Protein AF-N1VJL1-F1 (afdb_monomer)

Structure (mmCIF, N/CA/C/O backbone):
data_AF-N1VJL1-F1
#
_entry.id   AF-N1VJL1-F1
#
loop_
_atom_site.group_PDB
_atom_site.id
_atom_site.type_symbol
_atom_site.label_atom_id
_atom_site.label_alt_id
_atom_site.label_comp_id
_atom_site.label_asym_id
_atom_site.label_entity_id
_atom_site.label_seq_id
_atom_site.pdbx_PDB_ins_code
_atom_site.Cartn_x
_atom_site.Cartn_y
_atom_site.Cartn_z
_atom_site.occupancy
_atom_site.B_iso_or_equiv
_atom_site.auth_seq_id
_atom_site.auth_comp_id
_atom_site.auth_asym_id
_atom_site.auth_atom_id
_atom_site.pdbx_PDB_model_num
ATOM 1 N N . MET A 1 1 ? 39.786 -42.642 -15.271 1.00 43.53 1 MET A N 1
ATOM 2 C CA . MET A 1 1 ? 38.989 -41.736 -16.122 1.00 43.53 1 MET A CA 1
ATOM 3 C C . MET A 1 1 ? 38.146 -40.887 -15.188 1.00 43.53 1 MET A C 1
ATOM 5 O O . MET A 1 1 ? 37.324 -41.451 -14.484 1.00 43.53 1 MET A O 1
ATOM 9 N N . SER A 1 2 ? 38.426 -39.588 -15.074 1.00 49.88 2 SER A N 1
ATOM 10 C CA . SER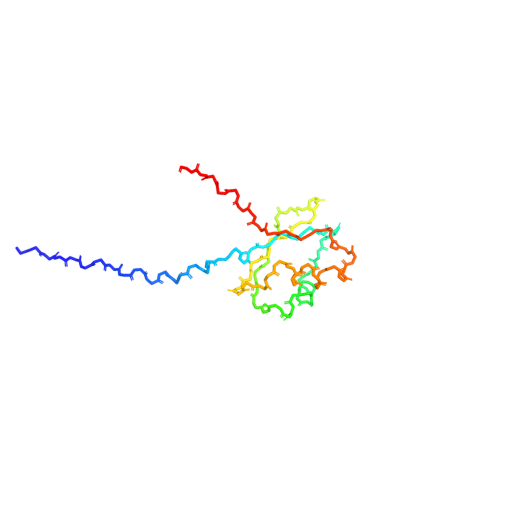 A 1 2 ? 37.714 -38.708 -14.137 1.00 49.88 2 SER A CA 1
ATOM 11 C C . SER A 1 2 ? 36.682 -37.893 -14.903 1.00 49.88 2 SER A C 1
ATOM 13 O O . SER A 1 2 ? 37.027 -36.944 -15.606 1.00 49.88 2 SER A O 1
ATOM 15 N N . GLU A 1 3 ? 35.417 -38.285 -14.787 1.00 53.72 3 GLU A N 1
ATOM 16 C CA . GLU A 1 3 ? 34.284 -37.550 -15.337 1.00 53.72 3 GLU A CA 1
ATOM 17 C C . GLU A 1 3 ? 34.108 -36.234 -14.566 1.00 53.72 3 GLU A C 1
ATOM 19 O O . GLU A 1 3 ? 33.613 -36.193 -13.438 1.00 53.72 3 GLU A O 1
ATOM 24 N N . ARG A 1 4 ? 34.554 -35.126 -15.167 1.00 54.94 4 ARG A N 1
ATOM 25 C CA . ARG A 1 4 ? 34.292 -33.775 -14.660 1.00 54.94 4 ARG A CA 1
ATOM 26 C C . ARG A 1 4 ? 32.818 -33.441 -14.899 1.00 54.94 4 ARG A C 1
ATOM 28 O O . ARG A 1 4 ? 32.442 -33.053 -16.004 1.00 54.94 4 ARG A O 1
ATOM 35 N N . LYS A 1 5 ? 31.983 -33.565 -13.864 1.00 56.72 5 LYS A N 1
ATOM 36 C CA . LYS A 1 5 ? 30.635 -32.980 -13.861 1.00 56.72 5 LYS A CA 1
ATOM 37 C C . LYS A 1 5 ? 30.762 -31.459 -13.996 1.00 56.72 5 LYS A C 1
ATOM 39 O O . LYS A 1 5 ? 31.358 -30.804 -13.144 1.00 56.72 5 LYS A O 1
ATOM 44 N N . LYS A 1 6 ? 30.237 -30.911 -15.096 1.00 61.19 6 LYS A N 1
ATOM 45 C CA . LYS A 1 6 ? 30.113 -29.463 -15.312 1.00 61.19 6 LYS A CA 1
ATOM 46 C C . LYS A 1 6 ? 29.238 -28.865 -14.197 1.00 61.19 6 LYS A C 1
ATOM 48 O O . LYS A 1 6 ? 28.236 -29.490 -13.844 1.00 61.19 6 LYS A O 1
ATOM 53 N N . PRO A 1 7 ? 29.569 -27.685 -13.650 1.00 55.91 7 PRO A N 1
ATOM 54 C CA . PRO A 1 7 ? 28.672 -26.999 -12.735 1.00 55.91 7 PRO A CA 1
ATOM 55 C C . PRO A 1 7 ? 27.394 -26.623 -13.489 1.00 55.91 7 PRO A C 1
ATOM 57 O O . PRO A 1 7 ? 27.440 -26.058 -14.582 1.00 55.91 7 PRO A O 1
ATOM 60 N N . ILE A 1 8 ? 26.255 -26.996 -12.914 1.00 59.62 8 ILE A N 1
ATOM 61 C CA . ILE A 1 8 ? 24.931 -26.652 -13.419 1.00 59.62 8 ILE A CA 1
ATOM 62 C C . ILE A 1 8 ? 24.804 -25.141 -13.235 1.00 59.62 8 ILE A C 1
ATOM 64 O O . ILE A 1 8 ? 24.831 -24.644 -12.109 1.00 59.62 8 ILE A O 1
ATOM 68 N N . GLN A 1 9 ? 24.741 -24.407 -14.344 1.00 49.03 9 GLN A N 1
ATOM 69 C CA . GLN A 1 9 ? 24.462 -22.979 -14.343 1.00 49.03 9 GLN A CA 1
ATOM 70 C C . GLN A 1 9 ? 23.052 -22.815 -13.769 1.00 49.03 9 GLN A C 1
ATOM 72 O O . GLN A 1 9 ? 22.061 -23.178 -14.400 1.00 49.03 9 GLN A O 1
ATOM 77 N N . SER A 1 10 ? 22.969 -22.390 -12.512 1.00 48.25 10 SER A N 1
ATOM 78 C CA . SER A 1 10 ? 21.693 -22.165 -11.851 1.00 48.25 10 SER A CA 1
ATOM 79 C C . SER A 1 10 ? 21.034 -20.968 -12.535 1.00 48.25 10 SER A C 1
ATOM 81 O O . SER A 1 10 ? 21.487 -19.838 -12.361 1.00 48.25 10 SER A O 1
ATOM 83 N N . ASN A 1 11 ? 19.995 -21.216 -13.339 1.00 46.31 11 ASN A N 1
ATOM 84 C CA . ASN A 1 11 ? 19.108 -20.200 -13.918 1.00 46.31 11 ASN A CA 1
ATOM 85 C C . ASN A 1 11 ? 18.244 -19.566 -12.814 1.00 46.31 11 ASN A C 1
ATOM 87 O O . ASN A 1 11 ? 17.016 -19.583 -12.877 1.00 46.31 11 ASN A O 1
ATOM 91 N N . ILE A 1 12 ? 18.873 -19.043 -11.763 1.00 57.38 12 ILE A N 1
ATOM 92 C CA . ILE A 1 12 ? 18.183 -18.189 -10.806 1.00 57.38 12 ILE A CA 1
ATOM 93 C C . ILE A 1 12 ? 18.015 -16.863 -11.544 1.00 57.38 12 ILE A C 1
ATOM 95 O O . ILE A 1 12 ? 19.032 -16.238 -11.861 1.00 57.38 12 ILE A O 1
ATOM 99 N N . PRO A 1 13 ? 16.782 -16.442 -11.885 1.00 54.00 13 PRO A N 1
ATOM 100 C CA . PRO A 1 13 ? 16.593 -15.142 -12.498 1.00 54.00 13 PRO A CA 1
ATOM 101 C C . PRO A 1 13 ? 17.228 -14.094 -11.576 1.00 54.00 13 PRO A C 1
ATOM 103 O O . PRO A 1 13 ? 17.068 -14.195 -10.352 1.00 54.00 13 PRO A O 1
ATOM 106 N N . PRO A 1 14 ? 17.993 -13.135 -12.125 1.00 47.06 14 PRO A N 1
ATOM 107 C CA . PRO A 1 14 ? 18.593 -12.086 -11.321 1.00 47.06 14 PRO A CA 1
ATOM 108 C C . PRO A 1 14 ? 17.474 -11.421 -10.523 1.00 47.06 14 PRO A C 1
ATOM 110 O O . PRO A 1 14 ? 16.500 -10.933 -11.097 1.00 47.06 14 PRO A O 1
ATOM 113 N N . LYS A 1 15 ? 17.579 -11.467 -9.189 1.00 50.38 15 LYS A N 1
ATOM 114 C CA . LYS A 1 15 ? 16.709 -10.666 -8.328 1.00 50.38 15 LYS A CA 1
ATOM 115 C C . LYS A 1 15 ? 16.834 -9.218 -8.812 1.00 50.38 15 LYS A C 1
ATOM 117 O O . LYS A 1 15 ? 17.974 -8.770 -8.971 1.00 50.38 15 LYS A O 1
ATOM 122 N N . PRO A 1 16 ? 15.722 -8.512 -9.075 1.00 47.75 16 PRO A N 1
ATOM 123 C CA . PRO A 1 16 ? 15.789 -7.106 -9.428 1.00 47.75 16 PRO A CA 1
ATOM 124 C C . PRO A 1 16 ? 16.619 -6.381 -8.368 1.00 47.75 16 PRO A C 1
ATOM 126 O O . PRO A 1 16 ? 16.401 -6.544 -7.167 1.00 47.75 16 PRO A O 1
ATOM 129 N N . ILE A 1 17 ? 17.630 -5.646 -8.823 1.00 46.19 17 ILE A N 1
ATOM 130 C CA . ILE A 1 17 ? 18.483 -4.811 -7.982 1.00 46.19 17 ILE A CA 1
ATOM 131 C C . ILE A 1 17 ? 17.662 -3.554 -7.691 1.00 46.19 17 ILE A C 1
ATOM 133 O O . ILE A 1 17 ? 17.745 -2.553 -8.392 1.00 46.19 17 ILE A O 1
ATOM 137 N N . GLY A 1 18 ? 16.767 -3.674 -6.722 1.00 52.22 18 GLY A N 1
ATOM 138 C CA . GLY A 1 18 ? 15.813 -2.654 -6.316 1.00 52.22 18 GLY A CA 1
ATOM 139 C C . GLY A 1 18 ? 14.843 -3.304 -5.347 1.00 52.22 18 GLY A C 1
ATOM 140 O O . GLY A 1 18 ? 14.241 -4.326 -5.672 1.00 52.22 18 GLY A O 1
ATOM 141 N N . ASN A 1 19 ? 14.734 -2.768 -4.134 1.00 67.44 19 ASN A N 1
ATOM 142 C CA . ASN A 1 19 ? 13.796 -3.292 -3.150 1.00 67.44 19 ASN A CA 1
ATOM 143 C C . ASN A 1 19 ? 12.379 -2.906 -3.597 1.00 67.44 19 ASN A C 1
ATOM 145 O O . ASN A 1 19 ? 11.823 -1.934 -3.102 1.00 67.44 19 ASN A O 1
ATOM 149 N N . SER A 1 20 ? 11.782 -3.680 -4.509 1.00 84.56 20 SER A N 1
ATOM 150 C CA . SER A 1 20 ? 10.368 -3.575 -4.913 1.00 84.56 20 SER A CA 1
ATOM 151 C C . SER A 1 20 ? 9.414 -4.030 -3.801 1.00 84.56 20 SER A C 1
ATOM 153 O O . SER A 1 20 ? 8.292 -4.459 -4.057 1.00 84.56 20 SER A O 1
ATOM 155 N N . GLU A 1 21 ? 9.886 -3.992 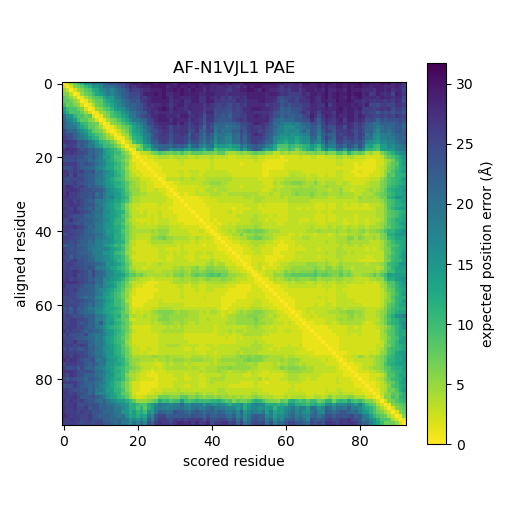-2.559 1.00 89.62 21 GLU A N 1
ATOM 156 C CA . GLU A 1 21 ? 9.192 -4.384 -1.351 1.00 89.62 21 GLU A CA 1
ATOM 157 C C . GLU A 1 21 ? 8.891 -3.117 -0.551 1.00 89.62 21 GLU A C 1
ATOM 159 O O . GLU A 1 21 ? 9.792 -2.346 -0.221 1.00 89.62 21 GLU A O 1
ATOM 164 N N . TYR A 1 22 ? 7.627 -2.927 -0.207 1.00 91.38 22 TYR A N 1
ATOM 165 C CA . TYR A 1 22 ? 7.127 -1.757 0.498 1.00 91.38 22 TYR A CA 1
ATOM 166 C C . TYR A 1 22 ? 6.286 -2.196 1.682 1.00 91.38 22 TYR A C 1
ATOM 168 O O . TYR A 1 22 ? 5.592 -3.207 1.606 1.00 91.38 22 TYR A O 1
ATOM 176 N N . ILE A 1 23 ? 6.334 -1.430 2.764 1.00 92.88 23 ILE A N 1
ATOM 177 C CA . ILE A 1 23 ? 5.452 -1.602 3.910 1.00 92.88 23 ILE A CA 1
ATOM 178 C C . ILE A 1 23 ? 4.415 -0.488 3.885 1.00 92.88 23 ILE A C 1
ATOM 180 O O . ILE A 1 23 ? 4.760 0.690 3.794 1.00 92.88 23 ILE A O 1
ATOM 184 N N . VAL A 1 24 ? 3.146 -0.872 3.972 1.00 93.94 24 VAL A N 1
ATOM 185 C CA . VAL A 1 24 ? 2.014 0.047 4.041 1.00 93.94 24 VAL A CA 1
ATOM 186 C C . VAL A 1 24 ? 1.249 -0.208 5.326 1.00 93.94 24 VAL A C 1
ATOM 188 O O . VAL A 1 24 ? 0.696 -1.290 5.517 1.00 93.94 24 VAL A O 1
ATOM 191 N N . GLY A 1 25 ? 1.230 0.786 6.208 1.00 94.06 25 GLY A N 1
ATOM 192 C CA . GLY A 1 25 ? 0.401 0.772 7.407 1.00 94.06 25 GLY A CA 1
ATOM 193 C C . GLY A 1 25 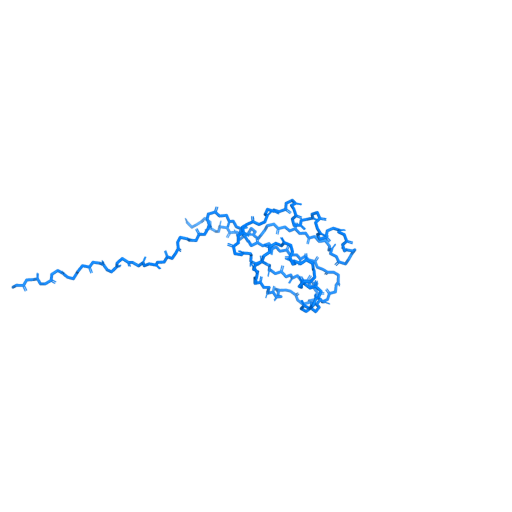? -0.976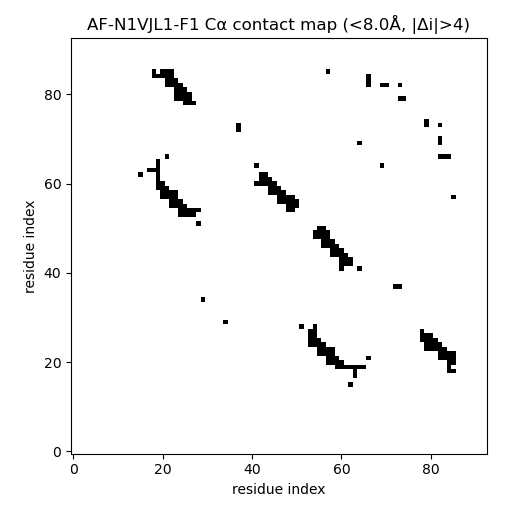 1.350 7.117 1.00 94.06 25 GLY A C 1
ATOM 194 O O . GLY A 1 25 ? -1.080 2.411 6.499 1.00 94.06 25 GLY A O 1
ATOM 195 N N . THR A 1 26 ? -2.025 0.689 7.591 1.00 94.38 26 THR A N 1
ATOM 196 C CA . THR A 1 26 ? -3.420 1.105 7.418 1.00 94.38 26 THR A CA 1
ATOM 197 C C . THR A 1 26 ? -4.119 1.224 8.773 1.00 94.38 26 THR A C 1
ATOM 199 O O . THR A 1 26 ? -3.707 0.620 9.762 1.00 94.38 26 THR A O 1
ATOM 202 N N . GLU A 1 27 ? -5.162 2.051 8.856 1.00 91.69 27 GLU A N 1
ATOM 203 C CA . GLU A 1 27 ? -5.949 2.217 10.088 1.00 91.69 27 GLU A CA 1
ATOM 204 C C . GLU A 1 27 ? -6.816 0.990 10.397 1.00 91.69 27 GLU A C 1
ATOM 206 O O . GLU A 1 27 ? -7.077 0.684 11.560 1.00 91.69 27 GLU A O 1
ATOM 211 N N . LYS A 1 28 ? -7.232 0.266 9.354 1.00 91.62 28 LYS A N 1
ATOM 212 C CA . LYS A 1 28 ? -8.047 -0.948 9.440 1.00 91.62 28 LYS A CA 1
ATOM 213 C C . LYS A 1 28 ? -7.564 -2.012 8.458 1.00 91.62 28 LYS A C 1
ATOM 215 O O . LYS A 1 28 ? -6.807 -1.721 7.533 1.00 91.62 28 LYS A O 1
ATOM 220 N N . GLU A 1 29 ? -8.011 -3.249 8.648 1.00 92.00 29 GLU A N 1
ATOM 221 C CA . GLU A 1 29 ? -7.760 -4.320 7.684 1.00 92.00 29 GLU A CA 1
ATOM 222 C C . GLU A 1 29 ? -8.524 -4.037 6.379 1.00 92.00 29 GLU A C 1
ATOM 224 O O . GLU A 1 29 ? -9.686 -3.627 6.402 1.00 92.00 29 GLU A O 1
ATOM 229 N N . PHE A 1 30 ? -7.858 -4.212 5.241 1.00 89.75 30 PHE A N 1
ATOM 230 C CA . PHE A 1 30 ? -8.428 -3.996 3.920 1.00 89.75 30 PHE A CA 1
ATOM 231 C C . PHE A 1 30 ? -8.672 -5.333 3.243 1.00 89.75 30 PHE A C 1
ATOM 233 O O . PHE A 1 30 ? -7.846 -6.245 3.302 1.00 89.75 30 PHE A O 1
ATOM 240 N N . ASN A 1 31 ? -9.783 -5.401 2.520 1.00 90.62 31 ASN A N 1
ATOM 241 C CA . ASN A 1 31 ? -10.082 -6.536 1.666 1.00 90.62 31 ASN A CA 1
ATOM 242 C C . ASN A 1 31 ? -9.198 -6.521 0.415 1.00 90.62 31 ASN A C 1
ATOM 244 O O . ASN A 1 31 ? -8.645 -5.492 0.019 1.00 90.62 31 ASN A O 1
ATOM 248 N N . ASN 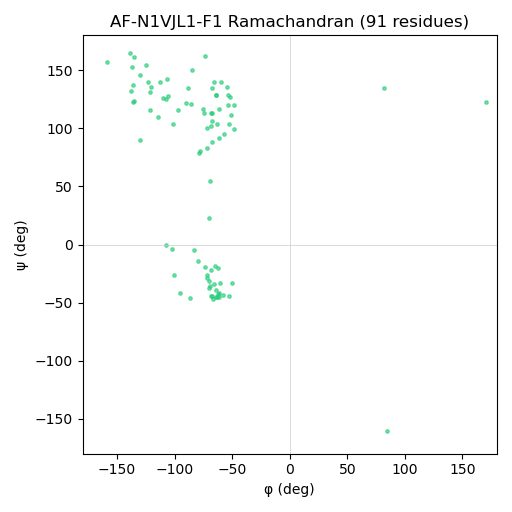A 1 32 ? -9.109 -7.675 -0.243 1.00 88.06 32 ASN A N 1
ATOM 249 C CA . ASN A 1 32 ? -8.313 -7.826 -1.459 1.00 88.06 32 ASN A CA 1
ATOM 250 C C . ASN A 1 32 ? -8.795 -6.902 -2.595 1.00 88.06 32 ASN A C 1
ATOM 252 O O . ASN A 1 32 ? -7.975 -6.378 -3.345 1.00 88.06 32 ASN A O 1
ATOM 256 N N . ASP A 1 33 ? -10.102 -6.635 -2.678 1.00 91.06 33 ASP A N 1
ATOM 257 C CA . ASP A 1 33 ? -10.683 -5.718 -3.666 1.00 91.06 33 ASP A CA 1
ATOM 258 C C . ASP A 1 33 ? -10.161 -4.284 -3.511 1.00 91.06 33 ASP A C 1
ATOM 260 O O . ASP A 1 33 ? -9.803 -3.647 -4.500 1.00 91.06 33 ASP A O 1
ATOM 264 N N . VAL A 1 34 ? -10.031 -3.803 -2.268 1.00 91.12 34 VAL A N 1
ATOM 265 C CA . VAL A 1 34 ? -9.500 -2.460 -1.973 1.00 91.12 34 VAL A CA 1
ATOM 266 C C . VAL A 1 34 ? -8.048 -2.364 -2.431 1.00 91.12 34 VAL A C 1
ATOM 268 O O . VAL A 1 34 ? -7.667 -1.410 -3.102 1.00 91.12 34 VAL A O 1
ATOM 271 N N . TRP A 1 35 ? -7.237 -3.381 -2.132 1.00 92.00 35 TRP A N 1
ATOM 272 C CA . TRP A 1 35 ? -5.851 -3.429 -2.599 1.00 92.00 35 TRP A CA 1
ATOM 273 C C . TRP A 1 35 ? -5.743 -3.507 -4.117 1.00 92.00 35 TRP A C 1
ATOM 275 O O . TRP A 1 35 ? -4.886 -2.848 -4.700 1.00 92.00 35 TRP A O 1
ATOM 285 N N . THR A 1 36 ? -6.628 -4.270 -4.755 1.00 91.06 36 THR A N 1
ATOM 286 C CA . THR A 1 36 ? -6.675 -4.388 -6.214 1.00 91.06 36 THR A CA 1
ATOM 287 C C . THR A 1 36 ? -6.979 -3.039 -6.854 1.00 91.06 36 THR A C 1
ATOM 289 O O . THR A 1 36 ? -6.323 -2.663 -7.822 1.00 91.06 36 THR A O 1
ATOM 292 N N . GLU A 1 37 ? -7.918 -2.276 -6.294 1.00 91.62 37 GLU A N 1
ATOM 293 C CA . GLU A 1 37 ? -8.241 -0.937 -6.784 1.00 91.62 37 GLU A CA 1
ATOM 294 C C . GLU A 1 37 ? -7.096 0.056 -6.559 1.00 91.62 37 GLU A C 1
ATOM 296 O O . GLU A 1 37 ? -6.731 0.774 -7.489 1.00 91.62 37 GLU A O 1
ATOM 301 N N . LEU A 1 38 ? -6.480 0.053 -5.373 1.00 91.19 38 LEU A N 1
ATOM 302 C CA . LEU A 1 38 ? -5.368 0.947 -5.039 1.00 91.19 38 LEU A CA 1
ATOM 303 C C . LEU A 1 38 ? -4.107 0.670 -5.867 1.00 91.19 38 LEU A C 1
ATOM 305 O O . LEU A 1 38 ? -3.347 1.589 -6.164 1.00 91.19 38 LEU A O 1
ATOM 309 N N . LEU A 1 39 ? -3.858 -0.595 -6.220 1.00 91.25 39 LEU A N 1
ATOM 310 C CA . LEU A 1 39 ? -2.598 -1.024 -6.831 1.00 91.25 39 LEU A CA 1
ATOM 311 C C . LEU A 1 39 ? -2.701 -1.374 -8.320 1.00 91.25 39 LEU A C 1
ATOM 313 O O . LEU A 1 39 ? -1.681 -1.684 -8.940 1.00 91.25 39 LEU A O 1
ATOM 317 N N . ARG A 1 40 ? -3.894 -1.274 -8.927 1.00 89.69 40 ARG A N 1
ATOM 318 C CA . ARG A 1 40 ? -4.142 -1.588 -10.351 1.00 89.69 40 ARG A CA 1
ATOM 319 C C . ARG A 1 40 ? -3.159 -0.923 -11.318 1.00 89.69 40 ARG A C 1
ATOM 321 O O . ARG A 1 40 ? -2.838 -1.500 -12.353 1.00 89.69 40 ARG A O 1
ATOM 328 N N . SER A 1 41 ? -2.691 0.282 -10.989 1.00 88.69 41 SER A N 1
ATOM 329 C CA . SER A 1 41 ? -1.830 1.108 -11.844 1.00 88.69 41 SER A CA 1
ATOM 330 C C . SER A 1 41 ? -0.356 0.685 -11.821 1.00 88.69 41 SER A C 1
ATOM 332 O O . SER A 1 41 ? 0.411 1.116 -12.678 1.00 88.69 41 SER A O 1
ATOM 334 N N . PHE A 1 42 ? 0.052 -0.152 -10.862 1.00 87.31 42 PHE A N 1
ATOM 335 C CA . PHE A 1 42 ? 1.453 -0.524 -10.629 1.00 87.31 42 PHE A CA 1
ATOM 336 C C . PHE A 1 42 ? 1.827 -1.910 -11.175 1.00 87.31 42 PHE A C 1
ATOM 338 O O . PHE A 1 42 ? 2.992 -2.300 -11.132 1.00 87.31 42 PHE A O 1
ATOM 345 N N . GLY A 1 43 ? 0.856 -2.651 -11.717 1.00 86.81 43 GLY A N 1
ATOM 346 C CA . GLY A 1 43 ? 1.076 -3.971 -12.302 1.00 86.81 43 GLY A CA 1
ATOM 347 C C . GLY A 1 43 ? 1.062 -5.111 -11.274 1.00 86.81 43 GLY A C 1
ATOM 348 O O . GLY A 1 43 ? 0.488 -4.968 -10.197 1.00 86.81 43 GLY A O 1
ATOM 349 N N . PRO A 1 44 ? 1.635 -6.285 -11.606 1.00 89.38 44 PRO A N 1
ATOM 350 C CA . PRO A 1 44 ? 1.577 -7.461 -10.743 1.00 89.38 44 PRO A CA 1
ATOM 351 C C . PRO A 1 44 ? 2.304 -7.253 -9.411 1.00 89.38 44 PRO A C 1
ATOM 353 O O . PRO A 1 44 ? 3.489 -6.903 -9.384 1.00 89.38 44 PRO A O 1
ATOM 356 N N . TYR A 1 45 ? 1.610 -7.558 -8.317 1.00 90.69 45 TYR A N 1
ATOM 357 C CA . TYR A 1 45 ? 2.132 -7.475 -6.958 1.00 90.69 45 TYR A CA 1
ATOM 358 C C . TYR A 1 45 ? 1.768 -8.716 -6.136 1.00 90.69 45 TYR A C 1
ATOM 360 O O . TYR A 1 45 ? 0.852 -9.470 -6.465 1.00 90.69 45 TYR A O 1
ATOM 368 N N . GLN A 1 46 ? 2.502 -8.920 -5.049 1.00 90.81 46 GLN A N 1
ATOM 369 C CA . GLN A 1 46 ? 2.160 -9.830 -3.965 1.00 90.81 46 GLN A CA 1
ATOM 370 C C . GLN A 1 46 ? 1.866 -9.009 -2.717 1.00 90.81 46 GLN A C 1
ATOM 372 O O . GLN A 1 46 ? 2.559 -8.031 -2.441 1.00 90.81 46 GLN A O 1
ATOM 377 N N . LEU A 1 47 ? 0.845 -9.412 -1.970 1.00 91.50 47 LEU A N 1
ATOM 378 C CA . LEU A 1 47 ? 0.410 -8.749 -0.750 1.00 91.50 47 LEU A CA 1
ATOM 379 C C . LEU A 1 47 ? 0.485 -9.738 0.413 1.00 91.50 47 LEU A C 1
ATOM 381 O O . LEU A 1 47 ? -0.031 -10.850 0.319 1.00 91.50 47 LEU A O 1
ATOM 385 N N . GLU A 1 48 ? 1.093 -9.318 1.515 1.00 91.12 48 GLU A N 1
ATOM 386 C CA . GLU A 1 48 ? 1.208 -10.109 2.738 1.00 91.12 48 GLU A CA 1
ATOM 387 C C . GLU A 1 48 ? 0.877 -9.235 3.949 1.00 91.12 48 GLU A C 1
ATOM 389 O O . GLU A 1 48 ? 1.507 -8.202 4.164 1.00 91.12 48 GLU A O 1
ATOM 394 N N . LEU A 1 49 ? -0.098 -9.644 4.762 1.00 91.38 49 LEU A N 1
ATOM 395 C CA . LEU A 1 49 ? -0.392 -8.987 6.036 1.00 91.38 49 LEU A CA 1
ATOM 396 C C . LEU A 1 49 ? 0.676 -9.378 7.068 1.00 91.38 49 LEU A C 1
ATOM 398 O O . LEU A 1 49 ? 0.782 -10.549 7.431 1.00 91.38 49 LEU A O 1
ATOM 402 N N . ILE A 1 50 ? 1.445 -8.404 7.557 1.00 90.19 50 ILE A N 1
ATOM 403 C CA . ILE A 1 50 ? 2.561 -8.631 8.491 1.00 90.19 50 ILE A CA 1
ATOM 404 C C . ILE A 1 50 ? 2.204 -8.332 9.953 1.00 90.19 50 ILE A C 1
ATOM 406 O O . ILE A 1 50 ? 2.788 -8.923 10.860 1.00 90.19 50 ILE A O 1
ATOM 410 N N . VAL A 1 51 ? 1.237 -7.444 10.209 1.00 88.31 51 VAL A N 1
ATOM 411 C CA . VAL A 1 51 ? 0.795 -7.064 11.563 1.00 88.31 51 VAL A CA 1
ATOM 412 C C . VAL A 1 51 ? -0.728 -6.978 11.585 1.00 88.31 51 VAL A C 1
ATOM 414 O O . VAL A 1 51 ? -1.298 -6.352 10.704 1.00 88.31 51 VAL A O 1
ATOM 417 N N . LYS A 1 52 ? -1.387 -7.583 12.587 1.00 86.19 52 LYS A N 1
ATOM 418 C CA . LYS A 1 52 ? -2.862 -7.584 12.717 1.00 86.19 52 LYS A CA 1
ATOM 419 C C . LYS A 1 52 ? -3.423 -6.486 13.625 1.00 86.19 52 LYS A C 1
ATOM 421 O O . LYS A 1 52 ? -4.424 -5.876 13.285 1.00 86.19 52 LYS A O 1
ATOM 426 N N . ASN A 1 53 ? -2.788 -6.217 14.771 1.00 84.12 53 ASN A N 1
ATOM 427 C CA . ASN A 1 53 ? -3.310 -5.235 15.740 1.00 84.12 53 ASN A CA 1
ATOM 428 C C . ASN A 1 53 ? -3.216 -3.782 15.250 1.00 84.12 53 ASN A C 1
ATOM 430 O O . ASN A 1 53 ? -4.033 -2.953 15.629 1.00 84.12 53 ASN A O 1
ATOM 434 N N . ASN A 1 54 ? -2.207 -3.477 14.438 1.00 87.62 54 ASN A N 1
ATOM 435 C CA . ASN A 1 54 ? -2.075 -2.225 13.705 1.00 87.62 54 ASN A CA 1
ATOM 436 C C . ASN A 1 54 ? -1.782 -2.629 12.258 1.00 87.62 54 ASN A C 1
ATOM 438 O O . ASN A 1 54 ? -0.617 -2.910 11.961 1.00 87.62 54 ASN A O 1
ATOM 442 N N . PRO A 1 55 ? -2.830 -2.816 11.437 1.00 91.62 55 PRO A N 1
ATOM 443 C CA . PRO A 1 55 ? -2.727 -3.454 10.137 1.00 91.62 55 PRO A CA 1
ATOM 444 C C . PRO A 1 55 ? -1.582 -2.885 9.308 1.00 91.62 55 PRO A C 1
ATOM 446 O O . PRO A 1 55 ? -1.517 -1.691 9.028 1.00 91.62 55 PRO A O 1
ATOM 449 N N . ALA A 1 56 ? -0.647 -3.754 8.948 1.00 93.56 56 ALA A N 1
ATOM 450 C CA . ALA A 1 56 ? 0.457 -3.399 8.078 1.00 93.56 56 ALA A CA 1
ATOM 451 C C . ALA A 1 56 ? 0.661 -4.506 7.058 1.00 93.56 56 ALA A C 1
ATOM 453 O O . ALA A 1 56 ? 0.623 -5.694 7.393 1.00 93.56 56 ALA A O 1
ATOM 454 N N . TYR A 1 57 ? 0.891 -4.102 5.819 1.00 93.12 57 TYR A N 1
ATOM 455 C CA . TYR A 1 57 ? 1.018 -4.988 4.681 1.00 93.12 57 TYR A CA 1
ATOM 456 C C . TYR A 1 57 ? 2.377 -4.802 4.047 1.00 93.12 57 TYR A C 1
ATOM 458 O O . TYR A 1 57 ? 2.824 -3.680 3.822 1.00 93.12 57 TYR A O 1
ATOM 466 N N . LYS A 1 58 ? 3.016 -5.916 3.722 1.00 92.31 58 LYS A N 1
ATOM 467 C CA . LYS A 1 58 ? 4.152 -5.946 2.822 1.00 92.31 58 LYS A CA 1
ATOM 468 C C . LYS A 1 58 ? 3.624 -6.139 1.408 1.00 92.31 58 LYS A C 1
ATOM 470 O O . LYS A 1 58 ? 2.946 -7.128 1.127 1.00 92.31 58 LYS A O 1
ATOM 475 N N . ILE A 1 59 ? 3.951 -5.203 0.531 1.00 92.44 59 ILE A N 1
ATOM 476 C CA . ILE A 1 59 ? 3.655 -5.275 -0.894 1.00 92.44 59 ILE A CA 1
ATOM 477 C C . ILE A 1 59 ? 4.962 -5.531 -1.628 1.00 92.44 59 ILE A C 1
ATOM 479 O O . ILE A 1 59 ? 5.914 -4.769 -1.479 1.00 92.44 59 ILE A O 1
ATOM 483 N N . THR A 1 60 ? 5.006 -6.586 -2.430 1.00 91.31 60 THR A N 1
ATOM 484 C CA . THR A 1 60 ? 6.146 -6.904 -3.291 1.00 91.31 60 THR A CA 1
ATOM 485 C C . THR A 1 60 ? 5.716 -6.780 -4.743 1.00 91.31 60 THR A C 1
ATOM 487 O O . THR A 1 60 ? 4.945 -7.603 -5.234 1.00 91.31 60 THR A O 1
ATOM 490 N N . PHE A 1 61 ? 6.204 -5.763 -5.443 1.00 90.38 61 PHE A N 1
ATOM 491 C CA . PHE A 1 61 ? 5.942 -5.582 -6.867 1.00 90.38 61 PHE A CA 1
ATOM 492 C C . PHE A 1 61 ? 6.920 -6.391 -7.713 1.00 90.38 61 PHE A C 1
ATOM 494 O O . PHE A 1 61 ? 8.067 -6.622 -7.327 1.00 90.38 61 PHE A O 1
ATOM 501 N N . LYS A 1 62 ? 6.466 -6.820 -8.894 1.00 87.19 62 LYS A N 1
ATOM 502 C CA . LYS A 1 62 ? 7.337 -7.475 -9.879 1.00 87.19 62 LYS A CA 1
ATOM 503 C C . LYS A 1 62 ? 8.339 -6.499 -10.504 1.00 87.19 62 LYS A C 1
ATOM 505 O O . LYS A 1 62 ? 9.466 -6.888 -10.794 1.00 87.19 62 LYS A O 1
ATOM 510 N N . GLU A 1 63 ? 7.905 -5.267 -10.734 1.00 85.81 63 GLU A N 1
ATOM 511 C CA . GLU A 1 63 ? 8.715 -4.156 -11.230 1.00 85.81 63 GLU A CA 1
ATOM 512 C C . GLU A 1 63 ? 8.621 -3.019 -10.219 1.00 85.81 63 GLU A C 1
ATOM 514 O O . GLU A 1 63 ? 7.550 -2.802 -9.658 1.00 85.81 63 GLU A O 1
ATOM 519 N N . ASP A 1 64 ? 9.727 -2.328 -9.948 1.00 86.56 64 ASP A N 1
ATOM 520 C CA . ASP A 1 64 ? 9.740 -1.290 -8.925 1.00 86.56 64 ASP A CA 1
ATOM 521 C C . ASP A 1 64 ? 8.895 -0.073 -9.351 1.00 86.56 64 ASP A C 1
ATOM 523 O O . ASP A 1 64 ? 9.283 0.637 -10.282 1.00 86.56 64 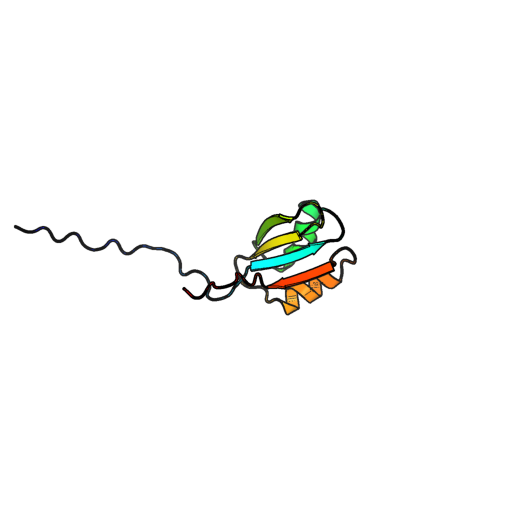ASP A O 1
ATOM 527 N N . PRO A 1 65 ? 7.764 0.221 -8.679 1.00 87.25 65 PRO A N 1
ATOM 528 C CA . PRO A 1 65 ? 6.964 1.396 -9.008 1.00 87.25 65 PRO A CA 1
ATOM 529 C C . PRO A 1 65 ? 7.624 2.70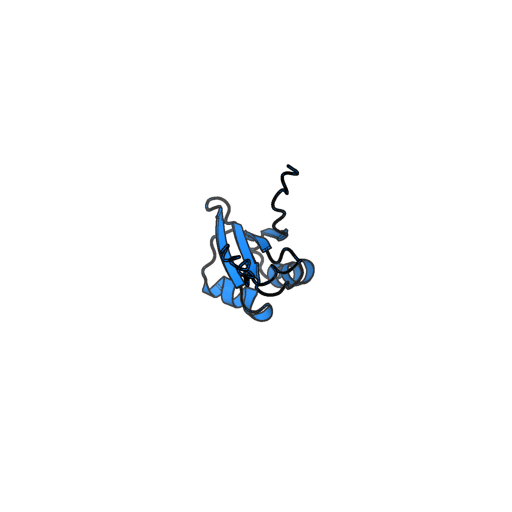2 -8.545 1.00 87.25 65 PRO A C 1
ATOM 531 O O . PRO A 1 65 ? 7.276 3.783 -9.028 1.00 87.25 65 PRO A O 1
ATOM 534 N N . GLY A 1 66 ? 8.565 2.609 -7.604 1.00 89.19 66 GLY A N 1
ATOM 535 C CA . GLY A 1 66 ? 9.157 3.728 -6.894 1.00 89.19 66 GLY A CA 1
ATOM 536 C C . GLY A 1 66 ? 8.291 4.206 -5.724 1.00 89.19 66 GLY A C 1
ATOM 537 O O . GLY A 1 66 ? 7.086 4.439 -5.853 1.00 89.19 66 GLY A O 1
ATOM 538 N N . LEU A 1 67 ? 8.942 4.429 -4.580 1.00 89.44 67 LEU A N 1
ATOM 539 C CA . LEU A 1 67 ? 8.304 4.843 -3.32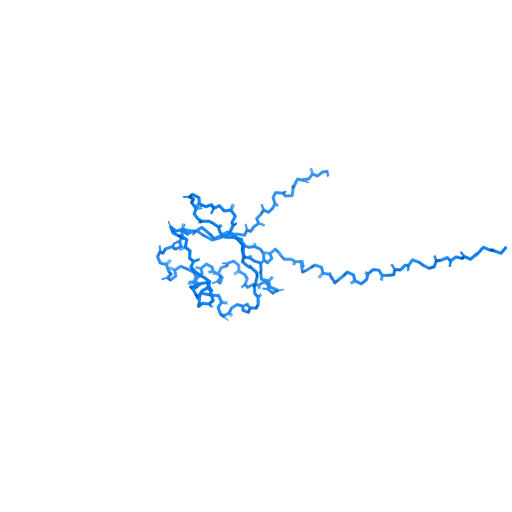6 1.00 89.44 67 LEU A CA 1
ATOM 540 C C . LEU A 1 67 ? 7.416 6.084 -3.471 1.00 89.44 67 LEU A C 1
ATOM 542 O O . LEU A 1 67 ? 6.315 6.125 -2.932 1.00 89.44 67 LEU A O 1
ATOM 546 N N . GLU A 1 68 ? 7.897 7.105 -4.177 1.00 90.44 68 GLU A N 1
ATOM 547 C CA . GLU A 1 68 ? 7.201 8.391 -4.273 1.00 90.44 68 GLU A CA 1
ATOM 548 C C . GLU A 1 68 ? 5.904 8.282 -5.080 1.00 90.44 68 GLU A C 1
ATOM 550 O O . GLU A 1 68 ? 4.899 8.886 -4.706 1.00 90.44 68 GLU A O 1
ATOM 555 N N . LYS A 1 69 ? 5.883 7.451 -6.132 1.00 90.38 69 LYS A N 1
ATOM 556 C CA . LYS A 1 69 ? 4.651 7.182 -6.885 1.00 90.38 69 LYS A CA 1
ATOM 557 C C . LYS A 1 69 ? 3.657 6.396 -6.039 1.00 90.38 69 LYS A C 1
ATOM 559 O O . LYS A 1 69 ? 2.482 6.749 -6.002 1.00 90.38 69 LYS A O 1
ATOM 564 N N . LEU A 1 70 ? 4.136 5.375 -5.326 1.00 91.50 70 LEU A N 1
ATOM 565 C CA . LEU A 1 70 ? 3.296 4.572 -4.442 1.00 91.50 70 LEU A CA 1
ATOM 566 C C . LEU A 1 70 ? 2.678 5.426 -3.327 1.00 91.50 70 LEU A C 1
ATOM 568 O O . LEU A 1 70 ? 1.476 5.357 -3.091 1.00 91.50 70 LEU A O 1
ATOM 572 N N . LYS A 1 71 ? 3.472 6.292 -2.686 1.00 91.94 71 LYS A N 1
ATOM 573 C CA . LYS A 1 71 ? 2.979 7.266 -1.702 1.00 91.94 71 LYS A CA 1
ATOM 574 C C . LYS A 1 71 ? 1.924 8.193 -2.291 1.00 91.94 71 LYS A C 1
ATOM 576 O O . LYS A 1 71 ? 0.943 8.468 -1.614 1.00 91.94 71 LYS A O 1
ATOM 581 N N . LEU A 1 72 ? 2.131 8.702 -3.507 1.00 91.62 72 LEU A N 1
ATOM 582 C CA . LEU A 1 72 ? 1.207 9.648 -4.129 1.00 91.62 72 LEU A CA 1
ATOM 583 C C . LEU A 1 72 ? -0.171 9.020 -4.380 1.00 91.62 72 LEU A C 1
ATOM 585 O O . LEU A 1 72 ? -1.177 9.635 -4.034 1.00 91.62 72 LEU A O 1
ATOM 589 N N . GLU A 1 73 ? -0.210 7.800 -4.919 1.00 90.44 73 GLU A N 1
ATOM 590 C CA . GLU A 1 73 ? -1.465 7.071 -5.150 1.00 90.44 73 GLU A CA 1
ATOM 591 C C . GLU A 1 73 ? -2.141 6.695 -3.825 1.00 90.44 73 GLU A C 1
ATOM 593 O O . GLU A 1 73 ? -3.323 6.965 -3.626 1.00 90.44 73 GLU A O 1
ATOM 598 N N . LEU A 1 74 ? -1.383 6.147 -2.870 1.00 90.88 74 LEU A N 1
ATOM 599 C CA . LEU A 1 74 ? -1.942 5.687 -1.597 1.00 90.88 74 LEU A CA 1
ATOM 600 C C . LEU A 1 74 ? -2.366 6.831 -0.666 1.00 90.88 74 LEU A C 1
ATOM 602 O O . LEU A 1 74 ? -3.288 6.653 0.124 1.00 90.88 74 LEU A O 1
ATOM 606 N N . LYS A 1 75 ? -1.765 8.023 -0.783 1.00 87.81 75 LYS A N 1
ATOM 607 C CA . LYS A 1 75 ? -2.155 9.220 -0.014 1.00 87.81 75 LYS A CA 1
ATOM 608 C C . LYS A 1 75 ? -3.586 9.681 -0.311 1.00 87.81 75 LYS A C 1
ATOM 610 O O . LYS A 1 75 ? -4.159 10.413 0.493 1.00 87.81 75 LYS A O 1
ATOM 615 N N . GLN A 1 76 ? -4.167 9.276 -1.442 1.00 86.50 76 GLN A N 1
ATOM 616 C CA . GLN A 1 76 ? -5.564 9.581 -1.760 1.00 86.50 76 GLN A CA 1
ATOM 617 C C . GLN A 1 76 ? -6.545 8.850 -0.832 1.00 86.50 76 GLN A C 1
ATOM 619 O O . GLN A 1 76 ? -7.678 9.298 -0.670 1.00 86.50 76 GLN A O 1
ATOM 624 N N . ASN A 1 77 ? -6.114 7.753 -0.203 1.00 88.50 77 ASN A N 1
ATOM 625 C CA . ASN A 1 77 ? -6.928 7.004 0.735 1.00 88.50 77 ASN A CA 1
ATOM 626 C C . ASN A 1 77 ? -6.599 7.435 2.183 1.00 88.50 77 ASN A C 1
ATOM 628 O O . ASN A 1 77 ? -5.477 7.204 2.642 1.00 88.50 77 ASN A O 1
ATOM 632 N N . PRO A 1 78 ? -7.553 8.041 2.921 1.00 89.06 78 PRO A N 1
ATOM 633 C CA . PRO A 1 78 ? -7.314 8.538 4.279 1.00 89.06 78 PRO A CA 1
ATOM 634 C C . PRO A 1 78 ? -6.997 7.426 5.284 1.00 89.06 78 PRO A C 1
ATOM 636 O O . PRO A 1 78 ? -6.431 7.696 6.336 1.00 89.06 78 PRO A O 1
ATOM 639 N N . GLU A 1 79 ? -7.330 6.181 4.954 1.00 92.62 79 GLU A N 1
ATOM 640 C CA . GLU A 1 79 ? -7.128 5.025 5.821 1.00 92.62 79 GLU A CA 1
ATOM 641 C C . GLU A 1 79 ? -5.693 4.468 5.727 1.00 92.62 79 GLU A C 1
ATOM 643 O O . GLU A 1 79 ? -5.334 3.541 6.458 1.00 92.62 79 GLU A O 1
ATOM 648 N N . ILE A 1 80 ? -4.856 5.017 4.837 1.00 93.12 80 ILE A N 1
ATOM 649 C CA . ILE A 1 80 ? -3.419 4.733 4.769 1.00 93.12 80 ILE A CA 1
ATOM 650 C C . ILE A 1 80 ? -2.677 5.657 5.737 1.00 93.12 80 ILE A C 1
ATOM 652 O O . ILE A 1 80 ? -2.692 6.878 5.601 1.00 93.12 80 ILE A O 1
ATOM 656 N N . ARG A 1 81 ? -1.950 5.069 6.689 1.00 92.56 81 ARG A N 1
ATOM 657 C CA . ARG A 1 81 ? -1.178 5.811 7.695 1.00 92.56 81 ARG A CA 1
ATOM 658 C C . ARG A 1 81 ? 0.213 6.182 7.205 1.00 92.56 81 ARG A C 1
ATOM 660 O O . ARG A 1 81 ? 0.676 7.295 7.439 1.00 92.56 81 ARG A O 1
ATOM 667 N N . TYR A 1 82 ? 0.909 5.230 6.591 1.00 92.00 82 TYR A N 1
ATOM 668 C CA . TYR A 1 82 ? 2.273 5.424 6.110 1.00 92.00 82 TYR A CA 1
ATOM 669 C C . TYR A 1 82 ? 2.629 4.416 5.020 1.00 92.00 82 TYR A C 1
ATOM 671 O O . TYR A 1 82 ? 2.052 3.332 4.939 1.00 92.00 82 TYR A O 1
ATOM 679 N N . VAL A 1 83 ? 3.612 4.790 4.202 1.00 92.50 83 VAL A N 1
ATOM 680 C CA . VAL A 1 83 ? 4.203 3.958 3.152 1.00 92.50 83 VAL A CA 1
ATOM 681 C C . VAL A 1 83 ? 5.714 4.140 3.218 1.00 92.50 83 VAL A C 1
ATOM 683 O O . VAL A 1 83 ? 6.215 5.263 3.104 1.00 92.50 83 VAL A O 1
ATOM 686 N N . GLU A 1 84 ? 6.445 3.047 3.386 1.00 91.19 84 GLU A N 1
ATOM 687 C CA . GLU A 1 84 ? 7.902 3.049 3.498 1.00 91.19 84 GLU A CA 1
ATOM 688 C C . GLU A 1 84 ? 8.518 1.910 2.675 1.00 91.19 84 GLU A C 1
ATOM 690 O O . GLU A 1 84 ? 7.858 0.898 2.425 1.00 91.19 84 GLU A O 1
ATOM 695 N N . PRO A 1 85 ? 9.769 2.048 2.205 1.00 89.62 85 PRO A N 1
ATOM 696 C CA . PRO A 1 85 ? 10.464 0.927 1.594 1.00 89.62 85 PRO A CA 1
ATOM 697 C C . PRO A 1 85 ? 10.706 -0.134 2.667 1.00 89.62 85 PRO A C 1
ATOM 699 O O . PRO A 1 85 ? 11.087 0.198 3.792 1.00 89.62 85 PRO A O 1
ATOM 702 N N . ASN A 1 86 ? 10.535 -1.410 2.320 1.00 86.12 86 ASN A N 1
ATOM 703 C CA . ASN A 1 86 ? 10.904 -2.511 3.200 1.00 86.12 86 ASN A CA 1
ATOM 704 C C . ASN A 1 86 ? 12.426 -2.528 3.342 1.00 86.12 86 ASN A C 1
ATOM 706 O O . ASN A 1 86 ? 13.156 -3.183 2.597 1.00 86.12 86 ASN A O 1
ATOM 710 N N . SER A 1 87 ? 12.907 -1.770 4.317 1.00 69.94 87 SER A N 1
ATOM 711 C CA . SER A 1 87 ? 14.297 -1.769 4.715 1.00 69.94 87 SER A CA 1
ATOM 712 C C . SER A 1 87 ? 14.479 -3.007 5.572 1.00 69.94 87 SER A C 1
ATOM 714 O O . SER A 1 87 ? 14.474 -2.938 6.801 1.00 69.94 87 SER A O 1
ATOM 716 N N . ARG A 1 88 ? 14.595 -4.178 4.929 1.00 59.16 88 ARG A N 1
ATOM 717 C CA . ARG A 1 88 ? 15.199 -5.330 5.595 1.00 59.16 88 ARG A CA 1
ATOM 718 C C . ARG A 1 88 ? 16.515 -4.808 6.136 1.00 59.16 88 ARG A C 1
ATOM 720 O O . ARG A 1 88 ? 17.376 -4.428 5.351 1.00 59.16 88 ARG A O 1
ATOM 727 N N . LEU A 1 89 ? 16.622 -4.717 7.462 1.00 48.97 89 LEU A N 1
ATOM 728 C CA . LEU A 1 89 ? 17.884 -4.508 8.148 1.00 48.97 89 LEU A CA 1
ATOM 729 C C . LEU A 1 89 ? 18.837 -5.532 7.546 1.00 48.97 89 LEU A C 1
ATOM 731 O O . LEU A 1 89 ? 18.765 -6.717 7.878 1.00 48.97 89 LEU A O 1
ATOM 735 N N . GLU A 1 90 ? 19.676 -5.090 6.611 1.00 46.56 90 GLU A N 1
ATOM 736 C CA . GLU A 1 90 ? 20.855 -5.828 6.226 1.00 46.56 90 GLU A CA 1
ATOM 737 C C . GLU A 1 90 ? 21.656 -5.894 7.518 1.00 46.56 90 GLU A C 1
ATOM 739 O O . GLU A 1 90 ? 22.373 -4.963 7.886 1.00 46.56 90 GLU A O 1
ATOM 744 N N . LYS A 1 91 ? 21.445 -6.966 8.290 1.00 40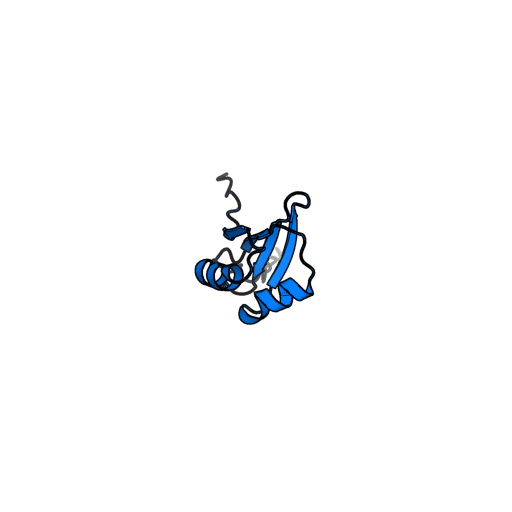.16 91 LYS A N 1
ATOM 745 C CA . LYS A 1 91 ? 22.410 -7.388 9.287 1.00 40.16 91 LYS A CA 1
ATOM 746 C C . LYS A 1 91 ? 23.676 -7.603 8.476 1.00 40.16 91 LYS A C 1
ATOM 748 O O . LYS A 1 91 ? 23.817 -8.633 7.824 1.00 40.16 91 LYS A O 1
ATOM 753 N N . LYS A 1 92 ? 24.528 -6.575 8.439 1.00 40.62 92 LYS A N 1
ATOM 754 C CA . LYS A 1 92 ? 25.918 -6.694 8.024 1.00 40.62 92 LYS A CA 1
ATOM 755 C C . LYS A 1 92 ? 26.486 -7.819 8.876 1.00 40.62 92 LYS A C 1
ATOM 757 O O . LYS A 1 92 ? 26.650 -7.642 10.082 1.00 40.62 92 LYS A O 1
ATOM 762 N N . ASN A 1 93 ? 26.639 -8.980 8.259 1.00 39.56 93 ASN A N 1
ATOM 763 C CA . ASN A 1 93 ? 27.401 -10.086 8.806 1.00 39.56 93 ASN A CA 1
ATOM 764 C C . ASN A 1 93 ? 28.864 -9.878 8.427 1.00 39.56 93 ASN A C 1
ATOM 766 O O . ASN A 1 93 ? 29.099 -9.425 7.282 1.00 39.56 93 ASN A O 1
#

Secondary structure (DSSP, 8-state):
----PPP-----PPPPSS--EEEEEESS---HHHHHHHHGGG-SEEEEEEETTTTEEEEEESS---HHHHHHHHTTSTTEEEEEE--------

Mean predicted aligned error: 10.45 Å

Solvent-accessible surface area (backbone atoms only — not comparable to full-atom values): 5912 Å² total; per-residue (Å²): 137,84,84,79,78,74,82,77,80,74,85,66,75,79,74,71,94,60,78,30,31,31,37,37,33,28,77,57,86,76,56,70,65,58,52,48,67,73,41,61,89,61,56,67,67,45,81,42,83,77,38,79,97,64,19,25,31,41,37,38,38,79,54,70,72,48,71,70,54,53,43,59,59,47,65,75,42,85,56,50,74,49,70,45,72,54,73,71,78,76,74,83,121

Radius of gyration: 18.18 Å; Cα contacts (8 Å, |Δi|>4): 114; chains: 1; bounding box: 50×51×32 Å

Foldseek 3Di:
DDDDDDPDPPPPPPDPPDLLKKKWWFQADDDPVVVCVLCVVQDDWDWDFDDHVGTMIIIHGPDRPDQVNSCVSCVVPPRTDDMGRPPPPPPPD

Sequence (93 aa):
MSERKKPIQSNIPPKPIGNSEYIVGTEKEFNNDVWTELLRSFGPYQLELIVKNNPAYKITFKEDPGLEKLKLELKQNPEIRYVEPNSRLEKKN

Organism: NCBI:txid1257025

Nearest PDB structures (foldseek):
  1vr6-assembly1_C  TM=6.136E-01  e=5.455E-02  Thermotoga maritima
  8bwf-assembly14_N  TM=5.549E-01  e=6.198E-02  Homo sapiens
  2l48-assembly1_B  TM=5.580E-01  e=1.033E-01  Bacillus phage Gamma
  8bwf-assembly7_G  TM=6.492E-01  e=3.709E-01  Homo sapiens
  6mr3-assembly2_C-2  TM=4.907E-01  e=6.184E-01  Streptococcus mutans UA159

pLDDT: mean 79.5, std 17.83, range [39.56, 94.38]